Protein AF-A0A535UC16-F1 (afdb_monomer_lite)

Structure (mmCIF, N/CA/C/O backbone):
data_AF-A0A535UC16-F1
#
_entry.id   AF-A0A535UC16-F1
#
loop_
_atom_site.group_PDB
_atom_site.id
_atom_site.type_symbol
_atom_site.label_atom_id
_atom_site.label_alt_id
_atom_site.label_comp_id
_atom_site.label_asym_id
_atom_site.label_entity_id
_atom_site.label_seq_id
_atom_site.pdbx_PDB_ins_code
_atom_site.Cartn_x
_atom_site.Cartn_y
_atom_site.Cartn_z
_atom_site.occupancy
_atom_site.B_iso_or_equiv
_atom_site.auth_seq_id
_atom_site.auth_comp_id
_atom_site.auth_asym_id
_atom_site.auth_atom_id
_atom_site.pdbx_PDB_model_num
ATOM 1 N N . MET A 1 1 ? 42.784 19.720 14.469 1.00 46.09 1 MET A N 1
ATOM 2 C CA . MET A 1 1 ? 42.978 18.799 13.332 1.00 46.09 1 MET A CA 1
ATOM 3 C C . MET A 1 1 ? 42.316 19.474 12.155 1.00 46.09 1 MET A C 1
ATOM 5 O O . MET A 1 1 ? 41.098 19.498 12.090 1.00 46.09 1 MET A O 1
ATOM 9 N N . GLU A 1 2 ? 43.107 20.151 11.335 1.00 44.34 2 GLU A N 1
ATOM 10 C CA . GLU A 1 2 ? 42.625 20.918 10.185 1.00 44.34 2 GLU A CA 1
ATOM 11 C C . GLU A 1 2 ? 43.258 20.306 8.933 1.00 44.34 2 GLU A C 1
ATOM 13 O O . GLU A 1 2 ? 44.393 19.833 9.003 1.00 44.34 2 GLU A O 1
ATOM 18 N N . ASN A 1 3 ? 42.514 20.278 7.823 1.00 55.75 3 ASN A N 1
ATOM 19 C CA . ASN A 1 3 ? 42.896 19.678 6.533 1.00 55.75 3 ASN A CA 1
ATOM 20 C C . ASN A 1 3 ? 42.861 18.138 6.467 1.00 55.75 3 ASN A C 1
ATOM 22 O O . ASN A 1 3 ? 43.822 17.501 6.033 1.00 55.75 3 ASN A O 1
ATOM 26 N N . LEU A 1 4 ? 41.734 17.521 6.842 1.00 57.16 4 LEU A N 1
ATOM 27 C CA . LEU A 1 4 ? 41.477 16.127 6.469 1.00 57.16 4 LEU A CA 1
ATOM 28 C C . LEU A 1 4 ? 41.108 16.077 4.977 1.00 57.16 4 LEU A C 1
ATOM 30 O O . LEU A 1 4 ? 40.101 16.658 4.573 1.00 57.16 4 LEU A O 1
ATOM 34 N N . ALA A 1 5 ? 41.916 15.407 4.157 1.00 65.81 5 ALA A N 1
ATOM 35 C CA . ALA A 1 5 ? 41.575 15.163 2.760 1.00 65.81 5 ALA A CA 1
ATOM 36 C C . ALA A 1 5 ? 40.347 14.240 2.700 1.00 65.81 5 ALA A C 1
ATOM 38 O O . ALA A 1 5 ? 40.430 13.063 3.049 1.00 65.81 5 ALA A O 1
ATOM 39 N N . ILE A 1 6 ? 39.200 14.786 2.300 1.00 68.44 6 ILE A N 1
ATOM 40 C CA . ILE A 1 6 ? 37.982 14.014 2.046 1.00 68.44 6 ILE A CA 1
ATOM 41 C C . ILE A 1 6 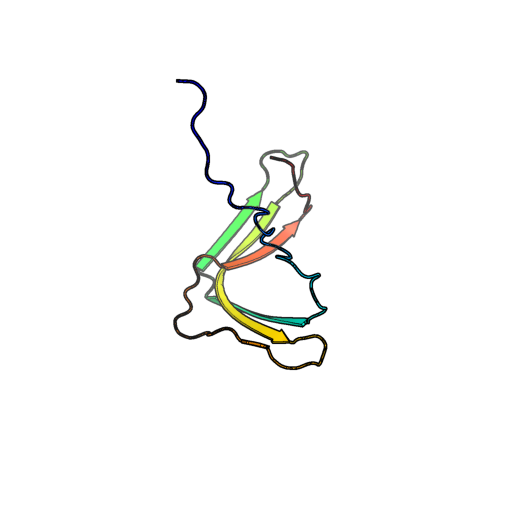? 38.046 13.517 0.602 1.00 68.44 6 ILE A C 1
ATOM 43 O O . ILE A 1 6 ? 38.299 14.297 -0.315 1.00 68.44 6 ILE A O 1
ATOM 47 N N . THR A 1 7 ? 37.830 12.217 0.403 1.00 71.31 7 THR A N 1
ATOM 48 C CA . THR A 1 7 ? 37.683 11.626 -0.930 1.00 71.31 7 THR A CA 1
ATOM 49 C C . THR A 1 7 ? 36.490 12.266 -1.636 1.00 71.31 7 THR A C 1
ATOM 51 O O . THR A 1 7 ? 35.369 12.203 -1.135 1.00 71.31 7 THR A O 1
ATOM 54 N N . ASP A 1 8 ? 36.733 12.891 -2.786 1.00 58.00 8 ASP A N 1
ATOM 55 C CA . ASP A 1 8 ? 35.677 13.415 -3.647 1.00 58.00 8 ASP A CA 1
ATOM 56 C C . ASP A 1 8 ? 34.931 12.240 -4.296 1.00 58.00 8 ASP A C 1
ATOM 58 O O . ASP A 1 8 ? 35.498 11.486 -5.088 1.00 58.00 8 ASP A O 1
ATOM 62 N N . TYR A 1 9 ? 33.665 12.058 -3.920 1.00 67.50 9 TYR A N 1
ATOM 63 C CA . TYR A 1 9 ? 32.786 11.028 -4.481 1.00 67.50 9 TYR A CA 1
ATOM 64 C C . TYR A 1 9 ? 32.071 11.498 -5.761 1.00 67.50 9 TYR A C 1
ATOM 66 O O . TYR A 1 9 ? 31.236 10.772 -6.302 1.00 67.50 9 TYR A O 1
ATOM 74 N N . GLY A 1 10 ? 32.389 12.696 -6.261 1.00 67.94 10 GLY A N 1
ATOM 75 C CA . GLY A 1 10 ? 31.727 13.310 -7.401 1.00 67.94 10 GLY A CA 1
ATOM 76 C C . GLY A 1 10 ? 30.268 13.669 -7.110 1.00 67.94 10 GLY A C 1
ATOM 77 O O . GLY A 1 10 ? 29.826 13.766 -5.963 1.00 67.94 10 GLY A O 1
ATOM 78 N N . ALA A 1 11 ? 29.489 13.877 -8.174 1.00 68.62 11 ALA A N 1
ATOM 79 C CA . ALA A 1 11 ? 28.057 14.114 -8.050 1.00 68.62 11 ALA A CA 1
ATOM 80 C C . ALA A 1 11 ? 27.356 12.830 -7.584 1.00 68.62 11 ALA A C 1
ATOM 82 O O . ALA A 1 11 ? 27.176 11.896 -8.367 1.00 68.62 11 ALA A O 1
ATOM 83 N N . ILE A 1 12 ? 26.941 12.798 -6.315 1.00 66.12 12 ILE A N 1
ATOM 84 C CA . ILE A 1 12 ? 26.089 11.732 -5.785 1.00 66.12 12 ILE A CA 1
ATOM 85 C C . ILE A 1 12 ? 24.751 11.809 -6.537 1.00 66.12 12 ILE A C 1
ATOM 87 O O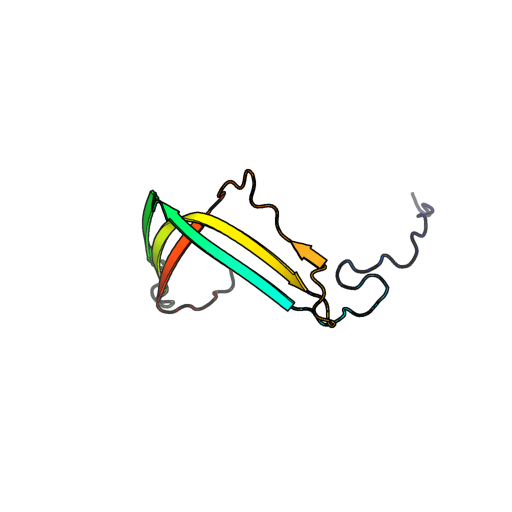 . ILE A 1 12 ? 24.058 12.827 -6.430 1.00 66.12 12 ILE A O 1
ATOM 91 N N . PRO A 1 13 ? 24.376 10.780 -7.318 1.00 61.59 13 PRO A N 1
ATOM 92 C CA . PRO A 1 13 ? 23.130 10.798 -8.066 1.00 61.59 13 PRO A CA 1
ATOM 93 C C . PRO A 1 13 ? 21.964 10.917 -7.088 1.00 61.59 13 PRO A C 1
ATOM 95 O O . PRO A 1 13 ? 21.926 10.215 -6.076 1.00 61.59 13 PRO A O 1
ATOM 98 N N . ASN A 1 14 ? 20.994 11.785 -7.377 1.00 60.97 14 ASN A N 1
ATOM 99 C CA . ASN A 1 14 ? 19.785 11.813 -6.563 1.00 60.97 14 ASN A CA 1
ATOM 100 C C . ASN A 1 14 ? 19.051 10.466 -6.748 1.00 60.97 14 ASN A C 1
ATOM 102 O O . ASN A 1 14 ? 18.979 9.945 -7.864 1.00 60.97 14 ASN A O 1
ATOM 106 N N . GLY A 1 15 ? 18.509 9.899 -5.669 1.00 58.62 15 GLY A N 1
ATOM 107 C CA . GLY A 1 15 ? 17.838 8.592 -5.712 1.00 58.62 15 GLY A CA 1
ATOM 108 C C . GLY A 1 15 ? 16.511 8.567 -6.484 1.00 58.62 15 GLY A C 1
ATOM 109 O O . GLY A 1 15 ? 15.975 7.493 -6.724 1.00 58.62 15 GLY A O 1
ATOM 110 N N . LEU A 1 16 ? 15.976 9.727 -6.879 1.00 60.41 16 LEU A N 1
ATOM 111 C CA . LEU A 1 16 ? 14.766 9.847 -7.696 1.00 60.41 16 LEU A CA 1
ATOM 112 C C . LEU A 1 16 ? 15.035 9.721 -9.207 1.00 60.41 16 LEU A C 1
ATOM 114 O O . LEU A 1 16 ? 14.219 9.138 -9.913 1.00 60.41 16 LEU A O 1
ATOM 118 N N . PHE A 1 17 ? 16.130 10.289 -9.720 1.00 63.12 17 PHE A N 1
ATOM 119 C CA . PHE A 1 17 ? 16.377 10.457 -11.163 1.00 63.12 17 PHE A CA 1
ATOM 120 C C . PHE A 1 17 ? 17.770 9.991 -11.608 1.00 63.12 17 PHE A C 1
ATOM 122 O O . PHE A 1 17 ? 18.061 9.982 -12.801 1.00 63.12 17 PHE A O 1
ATOM 129 N N . HIS A 1 18 ? 18.656 9.608 -10.685 1.00 67.00 18 HIS A N 1
ATOM 130 C CA . HIS A 1 18 ? 20.056 9.293 -10.979 1.00 67.00 18 HIS A CA 1
ATOM 131 C C . HIS A 1 18 ? 20.683 10.307 -11.967 1.00 67.00 18 HIS A C 1
ATOM 133 O O . HIS A 1 18 ? 20.865 11.471 -11.619 1.00 67.00 18 HIS A O 1
ATOM 139 N N . PHE A 1 19 ? 20.969 9.873 -13.204 1.00 71.81 19 PHE A N 1
ATOM 140 C CA . PHE A 1 19 ? 21.519 10.682 -14.300 1.00 71.81 19 PHE A CA 1
ATOM 141 C C . PHE A 1 19 ? 20.544 10.902 -15.474 1.00 71.81 19 PHE A C 1
ATOM 143 O O . PHE A 1 19 ? 20.954 11.439 -16.504 1.00 71.81 19 PHE A O 1
ATOM 150 N N . LYS A 1 20 ? 19.284 10.449 -15.392 1.00 75.50 20 LYS A N 1
ATOM 151 C CA . LYS A 1 20 ? 18.323 10.528 -16.506 1.00 75.50 20 LYS A CA 1
ATOM 152 C C . LYS A 1 20 ? 16.922 10.922 -16.027 1.00 75.50 20 LYS A C 1
ATOM 154 O O . LYS A 1 20 ? 16.465 10.404 -15.014 1.00 75.50 20 LYS A O 1
ATOM 159 N N . PRO A 1 21 ? 16.198 11.776 -16.773 1.00 81.25 21 PRO A N 1
ATOM 160 C CA . PRO A 1 21 ? 14.796 12.044 -16.480 1.00 81.25 21 PRO A CA 1
ATOM 161 C C . PRO A 1 21 ? 13.966 10.749 -16.438 1.00 81.25 21 PRO A C 1
ATOM 163 O O . PRO A 1 21 ? 14.235 9.832 -17.222 1.00 81.25 21 PRO A O 1
ATOM 166 N N . PRO A 1 22 ? 12.953 10.668 -15.561 1.00 78.50 22 PRO A N 1
ATOM 167 C CA . PRO A 1 22 ? 12.062 9.521 -15.510 1.00 78.50 22 PRO A CA 1
ATOM 168 C C . PRO A 1 22 ? 11.247 9.431 -16.803 1.00 78.50 22 PRO A C 1
ATOM 170 O O . PRO A 1 22 ? 10.849 10.442 -17.384 1.00 78.50 22 PRO A O 1
ATOM 173 N N . THR A 1 23 ? 10.972 8.209 -17.245 1.00 82.69 23 THR A N 1
ATOM 174 C CA . THR A 1 23 ? 10.056 7.941 -18.357 1.00 82.69 23 THR A CA 1
ATOM 175 C C . THR A 1 23 ? 8.647 7.705 -17.833 1.00 82.69 23 THR A C 1
ATOM 177 O O . THR A 1 23 ? 8.471 7.169 -16.738 1.00 82.69 23 THR A O 1
ATOM 180 N N . SER A 1 24 ? 7.630 8.048 -18.625 1.00 89.12 24 SER A N 1
ATOM 181 C CA . SER A 1 24 ? 6.249 7.684 -18.306 1.00 89.12 24 SER A CA 1
ATOM 182 C C . SER A 1 24 ? 6.101 6.167 -18.168 1.00 89.12 24 SER A C 1
ATOM 184 O O . SER A 1 24 ? 6.672 5.398 -18.940 1.00 89.12 24 SER A O 1
ATOM 186 N N . GLY A 1 25 ? 5.305 5.747 -17.194 1.00 92.19 25 GLY A N 1
ATOM 187 C CA . GLY A 1 25 ? 4.961 4.354 -16.956 1.00 92.19 25 GLY A CA 1
ATOM 188 C C . GLY A 1 25 ? 3.604 4.264 -16.276 1.00 92.19 25 GLY A C 1
ATOM 189 O O . GLY A 1 25 ? 3.063 5.267 -15.805 1.00 92.19 25 GLY A O 1
ATOM 190 N N . ARG A 1 26 ? 3.047 3.057 -16.238 1.00 95.31 26 ARG A N 1
ATOM 191 C CA . ARG A 1 26 ? 1.790 2.762 -15.548 1.00 95.31 26 ARG A CA 1
ATOM 192 C C . ARG A 1 26 ? 2.055 1.749 -14.452 1.00 95.31 26 ARG A C 1
ATOM 194 O O . ARG A 1 26 ? 2.765 0.777 -14.677 1.00 95.31 26 ARG A O 1
ATOM 201 N N . VAL A 1 27 ? 1.412 1.925 -13.308 1.00 96.25 27 VAL A N 1
ATOM 202 C CA . VAL A 1 27 ? 1.328 0.904 -12.265 1.00 96.25 27 VAL A CA 1
ATOM 203 C C . VAL A 1 27 ? -0.140 0.581 -12.011 1.00 96.25 27 VAL A C 1
ATOM 205 O O . VAL A 1 27 ? -0.995 1.459 -12.120 1.00 96.25 27 VAL A O 1
ATOM 208 N N . SER A 1 28 ? -0.438 -0.679 -11.717 1.00 96.94 28 SER A N 1
ATOM 209 C CA . SER A 1 28 ? -1.750 -1.110 -11.237 1.00 96.94 28 SER A CA 1
ATOM 210 C C . SER A 1 28 ? -1.557 -1.898 -9.963 1.00 96.94 28 SER A C 1
ATOM 212 O O . SER A 1 28 ? -0.656 -2.733 -9.893 1.00 96.94 28 SER A O 1
ATOM 214 N N . PHE A 1 29 ? -2.423 -1.636 -8.997 1.00 96.38 29 PHE A N 1
ATOM 215 C CA . PHE A 1 29 ? -2.482 -2.347 -7.732 1.00 96.38 29 PHE A CA 1
ATOM 216 C C . PHE A 1 29 ? -3.779 -3.139 -7.680 1.00 96.38 29 PHE A C 1
ATOM 218 O O . PHE A 1 29 ? -4.823 -2.633 -8.092 1.00 96.38 29 PHE A O 1
ATOM 225 N N . ASP A 1 30 ? -3.689 -4.352 -7.163 1.00 96.19 30 ASP A N 1
ATOM 226 C CA . ASP A 1 30 ? -4.830 -5.129 -6.708 1.00 96.19 30 ASP A CA 1
ATOM 227 C C . ASP A 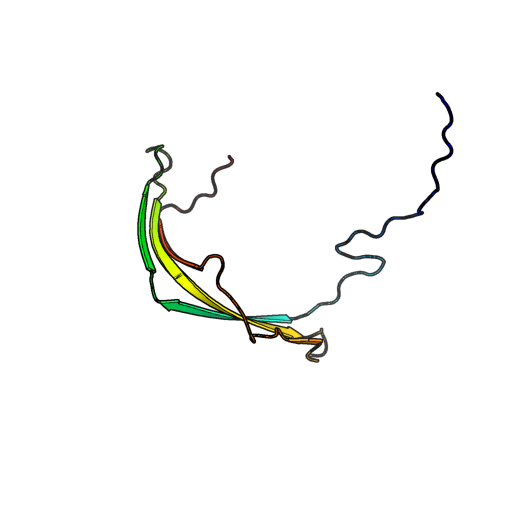1 30 ? -4.657 -5.341 -5.206 1.00 96.19 30 ASP A C 1
ATOM 229 O O . ASP A 1 30 ? -3.598 -5.790 -4.760 1.00 96.19 30 ASP A O 1
ATOM 233 N N . ILE A 1 31 ? -5.643 -4.911 -4.423 1.00 95.00 31 ILE A N 1
ATOM 234 C CA . ILE A 1 31 ? -5.571 -4.902 -2.964 1.00 95.00 31 ILE A CA 1
ATOM 235 C C . ILE A 1 31 ? -6.867 -5.478 -2.418 1.00 95.00 31 ILE A C 1
ATOM 237 O O . ILE A 1 31 ? -7.949 -4.926 -2.620 1.00 95.00 31 ILE A O 1
ATOM 241 N N . GLU A 1 32 ? -6.731 -6.558 -1.661 1.00 95.38 32 GLU A N 1
ATOM 242 C CA . GLU A 1 32 ? -7.825 -7.235 -0.990 1.00 95.38 32 GLU A CA 1
ATOM 243 C C . GLU A 1 32 ? -7.662 -7.117 0.524 1.00 95.38 32 GLU A C 1
ATOM 245 O O . GLU A 1 32 ? -6.611 -7.428 1.088 1.00 95.38 32 GLU A O 1
ATOM 250 N N . TRP A 1 33 ? -8.726 -6.704 1.208 1.00 96.69 33 TRP A N 1
ATOM 251 C CA . TRP A 1 33 ? -8.798 -6.707 2.667 1.00 96.69 33 TRP A CA 1
ATOM 252 C C . TRP A 1 33 ? -9.696 -7.850 3.122 1.00 96.69 33 TRP A C 1
ATOM 254 O O . TRP A 1 33 ? -10.798 -8.035 2.606 1.00 96.69 33 TRP A O 1
ATOM 264 N N . SER A 1 34 ? -9.248 -8.611 4.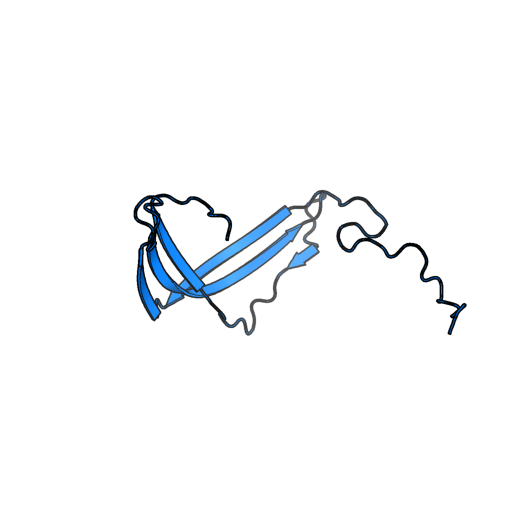115 1.00 95.12 34 SER A N 1
ATOM 265 C CA . SER A 1 34 ? -9.978 -9.783 4.602 1.00 95.12 34 SER A CA 1
ATOM 266 C C . SER A 1 34 ? -9.721 -10.028 6.087 1.00 95.12 34 SER A C 1
ATOM 268 O O . SER A 1 34 ? -8.828 -9.432 6.682 1.00 95.12 34 SER A O 1
ATOM 270 N N . GLY A 1 35 ? -10.538 -10.875 6.719 1.00 96.00 35 GLY A N 1
ATOM 271 C CA . GLY A 1 35 ? -10.314 -11.296 8.106 1.00 96.00 35 GLY A CA 1
ATOM 272 C C . GLY A 1 35 ? -10.279 -10.134 9.104 1.00 96.00 35 GLY A C 1
ATOM 273 O O . GLY A 1 35 ? -9.249 -9.887 9.727 1.00 96.00 35 GLY A O 1
ATOM 274 N N . VAL A 1 36 ? -11.393 -9.408 9.254 1.00 97.12 36 VAL A N 1
ATOM 275 C CA . VAL A 1 36 ? -11.513 -8.348 10.272 1.00 97.12 36 VAL A CA 1
ATOM 276 C C . VAL A 1 36 ? -11.159 -8.914 11.652 1.00 97.12 36 VAL A C 1
ATOM 278 O O . VAL A 1 36 ? -11.838 -9.817 12.137 1.00 97.12 36 VAL A O 1
ATOM 281 N N . SER A 1 37 ? -10.123 -8.364 12.286 1.00 97.00 37 SER A N 1
ATOM 282 C CA . SER A 1 37 ? -9.624 -8.800 13.595 1.00 97.00 37 SER A CA 1
ATOM 283 C C . SER A 1 37 ? -10.096 -7.903 14.738 1.00 97.00 37 SER A C 1
ATOM 285 O O . SER A 1 37 ? -10.263 -8.368 15.864 1.00 97.00 37 SER A O 1
ATOM 287 N N . SER A 1 38 ? -10.353 -6.623 14.466 1.00 97.31 38 SER A N 1
ATOM 288 C CA . SER A 1 38 ? -10.900 -5.688 15.450 1.00 97.31 38 SER A CA 1
ATOM 289 C C . SER A 1 38 ? -11.633 -4.525 14.789 1.00 97.31 38 SER A C 1
ATOM 291 O O . SER A 1 38 ? -11.483 -4.265 13.593 1.00 97.31 38 SER A O 1
ATOM 293 N N . ARG A 1 39 ? -12.453 -3.819 15.574 1.00 97.19 39 ARG A N 1
ATOM 294 C CA . ARG A 1 39 ? -13.115 -2.573 15.174 1.00 97.19 39 ARG A CA 1
ATOM 295 C C . ARG A 1 39 ? -12.925 -1.521 16.252 1.00 97.19 39 ARG A C 1
ATOM 297 O O . ARG A 1 39 ? -13.032 -1.829 17.436 1.00 97.19 39 ARG A O 1
ATOM 304 N N . GLN A 1 40 ? -12.684 -0.285 15.839 1.00 95.56 40 GLN A N 1
ATOM 305 C CA . GLN A 1 40 ? -12.470 0.842 16.737 1.00 95.56 40 GLN A CA 1
ATOM 306 C C . GLN A 1 40 ? -13.153 2.100 16.211 1.00 95.56 40 GLN A C 1
ATOM 308 O O . GLN A 1 40 ? -13.211 2.338 15.004 1.00 95.56 40 GLN A O 1
ATOM 313 N N . LYS A 1 41 ? -13.660 2.913 17.139 1.00 93.81 41 LYS A N 1
ATOM 314 C CA . LYS A 1 41 ? -14.105 4.273 16.848 1.00 93.81 41 LYS A CA 1
ATOM 315 C C . LYS A 1 41 ? -13.056 5.232 17.377 1.00 93.81 41 LYS A C 1
ATOM 317 O O . LYS A 1 41 ? -12.712 5.167 18.554 1.00 93.81 41 LYS A O 1
ATOM 322 N N . VAL A 1 42 ? -12.579 6.119 16.518 1.00 89.81 42 VAL A N 1
ATOM 323 C CA . VAL A 1 42 ? -11.615 7.157 16.880 1.00 89.81 42 VAL A CA 1
ATOM 324 C C . VAL A 1 42 ? -12.336 8.495 16.892 1.00 89.81 42 VAL A C 1
ATOM 326 O O . VAL A 1 42 ? -13.156 8.786 16.018 1.00 89.81 42 VAL A O 1
ATOM 329 N N . ARG A 1 43 ? -12.038 9.310 17.900 1.00 88.44 43 ARG A N 1
ATOM 330 C CA . ARG A 1 43 ? -12.442 10.712 17.980 1.00 88.44 43 ARG A CA 1
ATOM 331 C C . ARG A 1 43 ? -11.216 11.517 18.355 1.00 88.44 43 ARG A C 1
ATOM 333 O O . ARG A 1 43 ? -10.503 11.141 19.281 1.00 88.44 43 ARG A O 1
ATOM 340 N N . ASN A 1 44 ? -10.985 12.604 17.631 1.00 85.75 44 ASN A N 1
ATOM 341 C CA . ASN A 1 44 ? -9.974 13.562 18.032 1.00 85.75 44 ASN A CA 1
ATOM 342 C C . ASN A 1 44 ? -10.369 14.171 19.385 1.00 85.75 44 ASN A C 1
ATOM 344 O O . ASN A 1 44 ? -11.543 14.470 19.613 1.00 85.75 44 ASN A O 1
ATOM 348 N N . ALA A 1 45 ? -9.392 14.311 20.279 1.00 86.75 45 ALA A N 1
ATOM 349 C CA . ALA A 1 45 ? -9.599 14.912 21.588 1.00 86.75 45 ALA A CA 1
ATOM 350 C C . ALA A 1 45 ? -9.904 16.412 21.482 1.00 86.75 45 ALA A C 1
ATOM 352 O O . ALA A 1 45 ? -10.608 16.937 22.341 1.00 86.75 45 ALA A O 1
ATOM 353 N N . ASP A 1 46 ? -9.413 17.086 20.436 1.00 86.19 46 ASP A N 1
ATOM 354 C CA . ASP A 1 46 ? -9.767 18.472 20.149 1.00 86.19 46 ASP A CA 1
ATOM 355 C C . ASP A 1 46 ? -11.165 18.544 19.493 1.00 86.19 46 ASP A C 1
ATOM 357 O O . ASP A 1 46 ? -11.335 18.168 18.323 1.00 86.19 46 ASP A O 1
ATOM 361 N N . PRO A 1 47 ? -12.190 19.051 20.206 1.00 80.94 47 PRO A N 1
ATOM 362 C CA . PRO A 1 47 ? -13.548 19.126 19.682 1.00 80.94 47 PRO A CA 1
ATOM 363 C C . PRO A 1 47 ? -13.701 20.147 18.544 1.00 80.94 47 PRO A C 1
ATOM 365 O O . PRO A 1 47 ? -14.678 20.061 17.794 1.00 80.94 47 PRO A O 1
ATOM 368 N N . ALA A 1 48 ? -12.772 21.098 18.382 1.00 84.06 48 ALA A N 1
ATOM 369 C CA . ALA A 1 48 ? -12.809 22.067 17.288 1.00 84.06 48 ALA A CA 1
ATOM 370 C C . ALA A 1 48 ? -12.495 21.409 15.937 1.00 84.06 48 ALA A C 1
ATOM 372 O O . ALA A 1 48 ? -13.059 21.793 14.913 1.00 84.06 48 ALA A O 1
ATOM 373 N N . GLN A 1 49 ? -11.652 20.375 15.946 1.00 82.38 49 GLN A N 1
ATOM 374 C CA . GLN A 1 49 ? -11.205 19.665 14.747 1.00 82.38 49 GLN A CA 1
ATOM 375 C C . GLN A 1 49 ? -12.264 18.698 14.208 1.00 82.38 49 GLN A C 1
ATOM 377 O O . GLN A 1 49 ? -12.288 18.404 13.016 1.00 82.38 49 GLN A O 1
ATOM 382 N N . ARG A 1 50 ? -13.162 18.211 15.079 1.00 80.75 50 ARG A N 1
ATOM 383 C CA . ARG A 1 50 ? -14.294 17.321 14.745 1.00 80.75 50 ARG A CA 1
ATOM 384 C C . ARG A 1 50 ? -13.918 16.062 13.946 1.00 80.75 50 ARG A C 1
ATOM 386 O O . ARG A 1 50 ? -14.806 15.430 13.371 1.00 80.75 50 ARG A O 1
ATOM 393 N N . TYR A 1 51 ? -12.644 15.686 13.926 1.00 85.81 51 TYR A N 1
ATOM 394 C CA . TYR A 1 51 ? -12.157 14.505 13.225 1.00 85.81 51 TYR A CA 1
ATOM 395 C C . TYR A 1 51 ? -12.489 13.221 13.982 1.00 85.81 51 TYR A C 1
ATOM 397 O O . TYR A 1 51 ? -12.548 13.171 15.217 1.00 85.81 51 TYR A O 1
ATOM 405 N N . GLY A 1 52 ? -12.663 12.156 13.217 1.00 88.56 52 GLY A N 1
ATOM 406 C CA . GLY A 1 52 ? -12.667 10.797 13.713 1.00 88.56 52 GLY A CA 1
ATOM 407 C C . GLY A 1 52 ? -13.093 9.824 12.626 1.00 88.56 52 GLY A C 1
ATOM 408 O O . GLY A 1 52 ? -13.253 10.188 11.462 1.00 88.56 52 GLY A O 1
ATOM 409 N N . GLY A 1 53 ? -13.314 8.579 13.023 1.00 92.06 53 GLY A N 1
ATOM 410 C CA . GLY A 1 53 ? -13.744 7.551 12.092 1.00 92.06 53 GLY A CA 1
ATOM 411 C C . GLY A 1 53 ? -14.156 6.268 12.782 1.00 92.06 53 GLY A C 1
ATOM 412 O O . GLY A 1 53 ? -13.985 6.095 13.994 1.00 92.06 53 GLY A O 1
ATOM 413 N N . GLU A 1 54 ? -14.707 5.368 11.985 1.00 94.62 54 GLU A N 1
ATOM 414 C CA . GLU A 1 54 ? -14.916 3.976 12.356 1.00 94.62 54 GLU A CA 1
ATOM 415 C C . GLU A 1 54 ? -14.017 3.111 11.486 1.00 94.62 54 GLU A C 1
ATOM 417 O O . GLU A 1 54 ? -14.092 3.166 10.258 1.00 94.62 54 GLU A O 1
ATOM 422 N N . PHE A 1 55 ? -13.171 2.310 12.123 1.00 95.19 55 PHE A N 1
ATOM 423 C CA . PHE A 1 55 ? -12.139 1.548 11.442 1.00 95.19 55 PHE A CA 1
ATOM 424 C C . PHE A 1 55 ? -12.195 0.078 11.834 1.00 95.19 55 PHE A C 1
ATOM 426 O O . PHE A 1 55 ? -12.425 -0.261 12.996 1.00 95.19 55 PHE A O 1
ATOM 433 N N . ALA A 1 56 ? -11.957 -0.794 10.864 1.00 97.25 56 ALA A N 1
ATOM 434 C CA . ALA A 1 56 ? -11.785 -2.223 11.040 1.00 97.25 56 ALA A CA 1
ATOM 435 C C . ALA A 1 56 ? -10.344 -2.595 10.698 1.00 97.25 56 ALA A C 1
ATOM 437 O O . ALA A 1 56 ? -9.902 -2.347 9.578 1.00 97.25 56 ALA A O 1
ATOM 438 N N . THR A 1 57 ? -9.624 -3.187 11.646 1.00 97.75 57 THR A N 1
ATOM 439 C CA . THR A 1 57 ? -8.313 -3.783 11.376 1.00 97.75 57 THR A CA 1
ATOM 440 C C . THR A 1 57 ? -8.523 -5.118 10.671 1.00 97.75 57 THR A C 1
ATOM 442 O O . THR A 1 57 ? -9.393 -5.898 11.063 1.00 97.75 57 THR A O 1
ATOM 445 N N . THR A 1 58 ? -7.752 -5.376 9.623 1.00 97.62 58 THR A N 1
ATOM 446 C CA . THR A 1 58 ? -7.897 -6.525 8.726 1.00 97.62 58 THR A CA 1
ATOM 447 C C . THR A 1 58 ? -6.536 -7.139 8.411 1.00 97.62 58 THR A C 1
ATOM 449 O O . THR A 1 58 ? -5.491 -6.515 8.597 1.00 97.62 58 THR A O 1
ATOM 452 N N . GLY A 1 59 ? -6.556 -8.352 7.868 1.00 97.00 59 GLY A N 1
ATOM 453 C CA . GLY A 1 59 ? -5.522 -8.782 6.936 1.00 97.00 59 GLY A CA 1
ATOM 454 C C . GLY A 1 59 ? -5.605 -7.990 5.625 1.00 97.00 59 GLY A C 1
ATOM 455 O O . GLY A 1 59 ? -6.637 -7.395 5.297 1.00 97.00 59 GLY A O 1
ATOM 456 N N . THR A 1 60 ? -4.515 -7.994 4.869 1.00 95.56 60 THR A N 1
ATOM 457 C CA . THR A 1 60 ? -4.436 -7.409 3.529 1.00 95.56 60 THR A CA 1
ATOM 458 C C . THR A 1 60 ? -3.543 -8.274 2.659 1.00 95.56 60 THR A C 1
ATOM 460 O O . THR A 1 60 ? -2.438 -8.633 3.075 1.00 95.56 60 THR A O 1
ATOM 463 N N . HIS A 1 61 ? -4.020 -8.558 1.455 1.00 95.12 61 HIS A N 1
ATOM 464 C CA . HIS A 1 61 ? -3.226 -9.112 0.376 1.00 95.12 61 HIS A CA 1
ATOM 465 C C . HIS A 1 61 ? -3.103 -8.064 -0.731 1.00 95.12 61 HIS A C 1
ATOM 467 O O . HIS A 1 61 ? -4.088 -7.410 -1.065 1.00 95.12 61 HIS A O 1
ATOM 473 N N . ALA A 1 62 ? -1.903 -7.853 -1.261 1.00 94.38 62 ALA A N 1
ATOM 474 C CA . ALA A 1 62 ? -1.664 -6.839 -2.279 1.00 94.38 62 ALA A CA 1
ATOM 475 C C . ALA A 1 62 ? -0.699 -7.344 -3.345 1.00 94.38 62 ALA A C 1
ATOM 477 O O . ALA A 1 62 ? 0.409 -7.785 -3.029 1.00 94.38 62 ALA A O 1
ATOM 478 N N . THR A 1 63 ? -1.094 -7.188 -4.602 1.00 95.69 63 THR A N 1
ATOM 479 C CA . THR A 1 63 ? -0.233 -7.410 -5.762 1.00 95.69 63 THR A CA 1
ATOM 480 C C . THR A 1 63 ? -0.159 -6.147 -6.608 1.00 95.69 63 THR A C 1
ATOM 482 O O . THR A 1 63 ? -1.018 -5.264 -6.540 1.00 95.69 63 THR A O 1
ATOM 485 N N . TRP A 1 64 ? 0.909 -6.010 -7.388 1.00 96.00 64 TRP A N 1
ATOM 486 C CA . TRP A 1 64 ? 1.066 -4.888 -8.299 1.00 96.00 64 TRP A CA 1
ATOM 487 C C . TRP A 1 64 ? 1.850 -5.272 -9.546 1.00 96.00 64 TRP A C 1
ATOM 489 O O . TRP A 1 64 ? 2.694 -6.170 -9.544 1.00 96.00 64 TRP A O 1
ATOM 499 N N . LYS A 1 65 ? 1.562 -4.556 -10.629 1.00 97.56 65 LYS A N 1
ATOM 500 C CA . LYS A 1 65 ? 2.232 -4.706 -11.922 1.00 97.56 65 LYS A CA 1
ATOM 501 C C . LYS A 1 65 ? 2.616 -3.343 -12.471 1.00 97.56 65 LYS A C 1
ATOM 503 O O . LYS A 1 65 ? 1.860 -2.381 -12.321 1.00 97.56 65 LYS A O 1
ATOM 508 N N . GLY A 1 66 ? 3.787 -3.266 -13.095 1.00 96.56 66 GLY A N 1
ATOM 509 C CA . GLY A 1 66 ? 4.350 -2.050 -13.671 1.00 96.56 66 GLY A CA 1
ATOM 510 C C . GLY A 1 66 ? 4.659 -2.220 -15.153 1.00 96.56 66 GLY A C 1
ATOM 511 O O . GLY A 1 66 ? 5.309 -3.188 -15.546 1.00 96.56 66 GLY A O 1
ATOM 512 N N . TRP A 1 67 ? 4.228 -1.257 -15.963 1.00 97.19 67 TRP A N 1
ATOM 513 C CA . TRP A 1 67 ? 4.479 -1.202 -17.399 1.00 97.19 67 TRP A CA 1
ATOM 514 C C . TRP A 1 67 ? 5.246 0.064 -17.769 1.00 97.19 67 TRP A C 1
ATOM 516 O O . TRP A 1 67 ? 5.019 1.127 -17.183 1.00 97.19 67 TRP A O 1
ATOM 526 N N . ASP A 1 68 ? 6.119 -0.040 -18.765 1.00 94.12 68 ASP A N 1
ATOM 527 C CA . ASP A 1 68 ? 6.790 1.120 -19.345 1.00 94.12 68 ASP A CA 1
ATOM 528 C C . ASP A 1 68 ? 5.879 1.898 -20.316 1.00 94.12 68 ASP A C 1
ATOM 530 O O . ASP A 1 68 ? 4.721 1.546 -20.558 1.00 94.12 68 ASP A O 1
ATOM 534 N N . SER A 1 69 ? 6.416 2.972 -20.899 1.00 93.69 69 SER A N 1
ATOM 535 C CA . SER A 1 69 ? 5.707 3.804 -21.882 1.00 93.69 69 SER A CA 1
ATOM 536 C C . SER A 1 69 ? 5.277 3.074 -23.164 1.00 93.69 69 SER A C 1
ATOM 538 O O . SER A 1 69 ? 4.398 3.567 -23.865 1.00 93.69 69 SER A O 1
ATOM 540 N N . THR A 1 70 ? 5.869 1.916 -23.476 1.00 94.44 70 THR A N 1
ATOM 541 C CA . THR A 1 70 ? 5.507 1.081 -24.634 1.00 94.44 70 THR A CA 1
ATOM 542 C C . THR A 1 70 ? 4.406 0.072 -24.302 1.00 94.44 70 THR A C 1
ATOM 544 O O . THR A 1 70 ? 3.846 -0.554 -25.200 1.00 94.44 70 THR A O 1
ATOM 547 N N . GLY A 1 71 ? 4.071 -0.070 -23.015 1.00 93.75 71 GLY A N 1
ATOM 548 C CA . GLY A 1 71 ? 3.148 -1.078 -22.511 1.00 93.75 71 GLY A CA 1
ATOM 549 C C . GLY A 1 71 ? 3.816 -2.419 -22.204 1.00 93.75 71 GLY A C 1
ATOM 550 O O . GLY A 1 71 ? 3.107 -3.379 -21.900 1.00 93.75 71 GLY A O 1
ATOM 551 N N . ALA A 1 72 ? 5.148 -2.510 -22.248 1.00 96.06 72 ALA A N 1
ATOM 552 C CA . ALA A 1 72 ? 5.861 -3.712 -21.836 1.00 96.06 72 ALA A CA 1
ATOM 553 C C . ALA A 1 72 ? 5.804 -3.853 -20.310 1.00 96.06 72 ALA A C 1
ATOM 555 O O . ALA A 1 72 ? 6.064 -2.895 -19.581 1.00 96.06 72 ALA A O 1
ATOM 556 N N . LEU A 1 73 ? 5.452 -5.046 -19.821 1.00 94.25 73 LEU A N 1
ATOM 557 C CA . LEU A 1 73 ? 5.500 -5.363 -18.393 1.00 94.25 73 LEU A CA 1
ATOM 558 C C . LEU A 1 73 ? 6.968 -5.431 -17.957 1.00 94.25 73 LEU A C 1
ATOM 560 O O . LEU A 1 73 ? 7.728 -6.245 -18.474 1.00 94.25 73 LEU A O 1
ATOM 564 N N . ILE A 1 74 ? 7.348 -4.581 -17.008 1.00 94.62 74 ILE A N 1
ATOM 565 C CA . ILE A 1 74 ? 8.727 -4.460 -16.512 1.00 94.62 74 ILE A CA 1
ATOM 566 C C . ILE A 1 74 ? 8.862 -4.854 -15.040 1.00 94.62 74 ILE A C 1
ATOM 568 O O . ILE A 1 74 ? 9.957 -5.187 -14.596 1.00 94.62 74 ILE A O 1
ATOM 572 N N . PHE A 1 75 ? 7.756 -4.851 -14.293 1.00 93.75 75 PHE A N 1
ATOM 573 C CA . PHE A 1 75 ? 7.727 -5.258 -12.894 1.00 93.75 75 PHE A CA 1
ATOM 574 C C . PHE A 1 75 ? 6.449 -6.025 -12.570 1.00 93.75 75 PHE A C 1
ATOM 576 O O . PHE A 1 75 ? 5.357 -5.644 -12.995 1.00 93.75 75 PHE A O 1
ATOM 583 N N . GLU A 1 76 ? 6.589 -7.062 -11.756 1.00 94.88 76 GLU A N 1
ATOM 584 C CA . GLU A 1 76 ? 5.489 -7.828 -11.184 1.00 94.88 76 GLU A CA 1
ATOM 585 C C . GLU A 1 76 ? 5.849 -8.174 -9.740 1.00 94.88 76 GLU A C 1
ATOM 587 O O . GLU A 1 76 ? 6.969 -8.600 -9.448 1.00 94.88 76 GLU A O 1
ATOM 592 N N . SER A 1 77 ? 4.918 -7.936 -8.822 1.00 92.12 77 SER A N 1
ATOM 593 C CA . SER A 1 77 ? 5.080 -8.337 -7.431 1.00 92.12 77 SER A CA 1
ATOM 594 C C . SER A 1 77 ? 5.063 -9.856 -7.292 1.00 92.12 77 SER A C 1
ATOM 596 O O . SER A 1 77 ? 4.221 -10.513 -7.897 1.00 92.12 77 SER A O 1
ATOM 598 N N . SER A 1 78 ? 5.898 -10.393 -6.405 1.00 88.69 78 SER A N 1
ATOM 599 C CA . SER A 1 78 ? 5.706 -11.744 -5.871 1.00 88.69 78 SER A CA 1
ATOM 600 C C . SER A 1 78 ? 4.720 -11.687 -4.706 1.00 88.69 78 SER A C 1
ATOM 602 O O . SER A 1 78 ? 4.932 -10.933 -3.758 1.00 88.69 78 SER A O 1
ATOM 604 N N . ASP A 1 79 ? 3.668 -12.493 -4.765 1.00 84.81 79 ASP A N 1
ATOM 605 C CA . ASP A 1 79 ? 2.635 -12.626 -3.731 1.00 84.81 79 ASP A CA 1
ATOM 606 C C . ASP A 1 79 ? 2.950 -13.732 -2.702 1.00 84.81 79 ASP A C 1
ATOM 608 O O . ASP A 1 79 ? 2.441 -13.727 -1.576 1.00 84.81 79 ASP A O 1
ATOM 612 N N . ALA A 1 80 ? 3.836 -14.663 -3.066 1.00 88.38 80 ALA A N 1
ATOM 613 C CA . ALA A 1 80 ? 4.229 -15.789 -2.234 1.00 88.38 80 ALA A CA 1
ATOM 614 C C . ALA A 1 80 ? 4.838 -15.346 -0.892 1.00 88.38 80 ALA A C 1
ATOM 616 O O . ALA A 1 80 ? 5.833 -14.622 -0.840 1.00 88.38 80 ALA A O 1
ATOM 617 N N . GLY A 1 81 ? 4.257 -15.838 0.206 1.00 88.44 81 GLY A N 1
ATOM 618 C CA . GLY A 1 81 ? 4.745 -15.582 1.564 1.00 88.44 81 GLY A CA 1
ATOM 619 C C . GL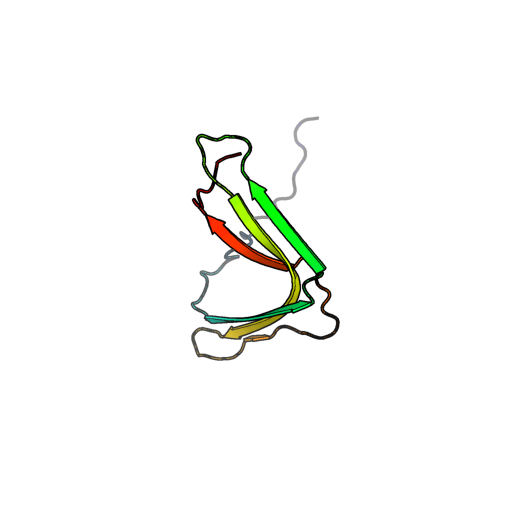Y A 1 81 ? 4.420 -14.190 2.107 1.00 88.44 81 GLY A C 1
ATOM 620 O O . GLY A 1 81 ? 4.988 -13.799 3.125 1.00 88.44 81 GLY A O 1
ATOM 621 N N . GLN A 1 82 ? 3.521 -13.438 1.462 1.00 92.25 82 GLN A N 1
ATOM 622 C CA . GLN A 1 82 ? 3.120 -12.127 1.956 1.00 92.25 82 GLN A CA 1
ATOM 623 C C . GLN A 1 82 ? 2.450 -12.235 3.334 1.00 92.25 82 GLN A C 1
ATOM 625 O O . GLN A 1 82 ? 1.477 -12.962 3.528 1.00 92.25 82 GLN A O 1
ATOM 630 N N . THR A 1 83 ? 2.960 -11.461 4.291 1.00 92.12 83 THR A N 1
ATOM 631 C CA . THR A 1 83 ? 2.377 -11.311 5.626 1.00 92.12 83 THR A CA 1
ATOM 632 C C . THR A 1 83 ? 1.884 -9.886 5.818 1.00 92.12 83 THR A C 1
ATOM 634 O O . THR A 1 83 ? 2.615 -8.932 5.547 1.00 92.12 83 THR A O 1
ATOM 637 N N . THR A 1 84 ? 0.674 -9.721 6.340 1.00 91.62 84 THR A N 1
ATOM 638 C CA . THR A 1 84 ? 0.153 -8.397 6.685 1.00 91.62 84 THR A CA 1
ATOM 639 C C . THR A 1 84 ? 0.802 -7.892 7.974 1.00 91.62 84 THR A C 1
ATOM 641 O O . THR A 1 84 ? 0.590 -8.471 9.036 1.00 91.62 84 THR A O 1
ATOM 644 N N . LEU A 1 85 ? 1.555 -6.790 7.901 1.00 92.75 85 LEU A N 1
ATOM 645 C CA . LEU A 1 85 ? 2.013 -6.070 9.100 1.00 92.75 85 LEU A CA 1
ATOM 646 C C . LEU A 1 85 ? 0.882 -5.232 9.707 1.00 92.75 85 LEU A C 1
ATOM 648 O O . LEU A 1 85 ? 0.716 -5.185 10.922 1.00 92.75 85 LEU A O 1
ATOM 652 N N . TYR A 1 86 ? 0.097 -4.582 8.846 1.00 93.69 86 TYR A N 1
ATOM 653 C CA . TYR A 1 86 ? -1.082 -3.816 9.221 1.00 93.69 86 TYR A CA 1
ATOM 654 C C . TYR A 1 86 ? -2.015 -3.660 8.017 1.00 93.69 86 TYR A C 1
ATOM 656 O O . TYR A 1 86 ? -1.556 -3.376 6.911 1.00 93.69 86 TYR A O 1
ATOM 664 N N . GLY A 1 87 ? -3.314 -3.828 8.242 1.00 94.88 87 GLY A N 1
ATOM 665 C CA . GLY A 1 87 ? -4.372 -3.586 7.268 1.00 94.88 87 GLY A CA 1
ATOM 666 C C . GLY A 1 87 ? -5.551 -2.926 7.969 1.00 94.88 87 GLY A C 1
ATOM 667 O O . GLY A 1 87 ? -5.902 -3.305 9.088 1.00 94.88 87 GLY A O 1
ATOM 668 N N . GLN A 1 88 ? -6.141 -1.904 7.352 1.00 95.50 88 GLN A N 1
ATOM 669 C CA . GLN A 1 88 ? -7.299 -1.221 7.912 1.00 95.50 88 GLN A CA 1
ATOM 670 C C . GLN A 1 88 ? -8.212 -0.698 6.808 1.00 95.50 88 GLN A C 1
ATOM 672 O O . GLN A 1 88 ? -7.749 -0.126 5.825 1.00 95.50 88 GLN A O 1
ATOM 677 N N . VAL A 1 89 ? -9.516 -0.864 7.014 1.00 94.94 89 VAL A N 1
ATOM 678 C CA . VAL A 1 89 ? -10.567 -0.241 6.205 1.00 94.94 89 VAL A CA 1
ATOM 679 C C . VAL A 1 89 ? -11.455 0.555 7.142 1.00 94.94 89 VAL A C 1
ATOM 681 O O . VAL A 1 89 ? -11.828 0.069 8.211 1.00 94.94 89 VAL A O 1
ATOM 684 N N . GLY A 1 90 ? -11.808 1.777 6.770 1.00 93.19 90 GLY A N 1
ATOM 685 C CA . GLY A 1 90 ? -12.647 2.607 7.618 1.00 93.19 90 GLY A CA 1
ATOM 686 C C . GLY A 1 90 ? -13.344 3.720 6.870 1.00 93.19 90 GLY A C 1
ATOM 687 O O . GLY A 1 90 ? -13.053 3.999 5.709 1.00 93.19 90 GLY A O 1
ATOM 688 N N . HIS A 1 91 ? -14.280 4.339 7.575 1.00 91.12 91 HIS A N 1
ATOM 689 C CA . HIS A 1 91 ? -14.955 5.546 7.140 1.00 91.12 91 HIS A CA 1
ATOM 690 C C . HIS A 1 91 ? -14.557 6.678 8.083 1.00 91.12 91 HIS A C 1
ATOM 692 O O . HIS A 1 91 ? -14.852 6.639 9.281 1.00 91.12 91 HIS A O 1
ATOM 698 N N . GLU A 1 92 ? -13.869 7.670 7.531 1.00 89.00 92 GLU A N 1
ATOM 699 C CA . GLU A 1 92 ? -13.511 8.897 8.233 1.00 89.00 92 GLU A CA 1
ATOM 700 C C . GLU A 1 92 ? -14.618 9.945 8.101 1.00 89.00 92 GLU A C 1
ATOM 702 O O . GLU A 1 92 ? -15.354 9.979 7.117 1.00 89.00 92 GLU A O 1
ATOM 707 N N . PHE A 1 93 ? -14.705 10.851 9.069 1.00 84.69 93 PHE A N 1
ATOM 708 C CA . PHE A 1 93 ? -15.515 12.062 8.976 1.00 84.69 93 PHE A CA 1
ATOM 709 C C . PHE A 1 93 ? -14.660 13.282 9.331 1.00 84.69 93 PHE A C 1
ATOM 711 O O . PHE A 1 93 ? -13.861 13.250 10.267 1.00 84.69 93 PHE A O 1
ATOM 718 N N . ASN A 1 94 ? -14.855 14.373 8.581 1.00 74.19 94 ASN A N 1
ATOM 719 C CA . ASN A 1 94 ? -14.065 15.609 8.676 1.00 74.19 94 ASN A CA 1
ATOM 720 C C . ASN A 1 94 ? -12.554 15.376 8.482 1.00 74.19 94 ASN A C 1
ATOM 722 O O . ASN A 1 94 ? -11.751 15.855 9.280 1.00 74.19 94 ASN A O 1
ATOM 726 N N . GLY A 1 95 ? -12.184 14.620 7.438 1.00 60.22 95 GLY A N 1
ATOM 727 C CA . GLY A 1 95 ? -10.800 14.309 7.059 1.00 60.22 95 GLY A CA 1
ATOM 728 C C . GLY A 1 95 ? -9.987 15.557 6.709 1.00 60.22 95 GLY A C 1
ATOM 729 O O . GLY A 1 95 ? -9.859 15.925 5.545 1.00 60.22 95 GLY A O 1
ATOM 730 N N . ALA A 1 96 ? -9.461 16.224 7.732 1.00 60.50 96 ALA A N 1
ATOM 731 C CA . ALA A 1 96 ? -8.442 17.252 7.617 1.00 60.50 96 ALA A CA 1
ATOM 732 C C . ALA A 1 96 ? -7.105 16.654 8.071 1.00 60.50 96 ALA A C 1
ATOM 734 O O . ALA A 1 96 ? -7.020 16.032 9.127 1.00 60.50 96 ALA A O 1
ATOM 735 N N . PHE A 1 97 ? -6.059 16.836 7.266 1.00 58.16 97 PHE A N 1
ATOM 736 C CA . PHE A 1 97 ? -4.694 16.522 7.678 1.00 58.16 97 PHE A CA 1
ATOM 737 C C . PHE A 1 97 ? -4.225 17.630 8.624 1.00 58.16 97 PHE A C 1
ATOM 739 O O . PHE A 1 97 ? -4.040 18.771 8.201 1.00 58.16 97 PHE A O 1
ATOM 746 N N . PHE A 1 98 ? -4.084 17.315 9.910 1.00 58.66 98 PHE A N 1
ATOM 747 C CA . PHE A 1 98 ? -3.607 18.273 10.905 1.00 58.66 98 PHE A CA 1
ATOM 748 C C . PHE A 1 98 ? -2.071 18.267 10.928 1.00 58.66 98 PHE A C 1
ATOM 750 O O . PHE A 1 98 ? -1.484 17.183 10.972 1.00 58.66 98 PHE A O 1
ATOM 757 N N . PRO A 1 99 ? -1.399 19.432 10.884 1.00 55.22 99 PRO A N 1
ATOM 758 C CA . PRO A 1 99 ? 0.032 19.490 11.152 1.00 55.22 99 PRO A CA 1
ATOM 759 C C . PRO A 1 99 ? 0.278 19.076 12.610 1.00 55.22 99 PRO A C 1
ATOM 761 O O . PRO A 1 99 ? -0.403 19.567 13.512 1.00 55.22 99 PRO A O 1
ATOM 764 N N . GLY A 1 100 ? 1.191 18.120 12.800 1.00 44.97 100 GLY A N 1
ATOM 765 C CA . GLY A 1 100 ? 1.645 17.661 14.117 1.00 44.97 100 GLY A CA 1
ATOM 766 C C . GLY A 1 100 ? 2.613 18.620 14.791 1.00 44.97 100 GLY A C 1
ATOM 767 O O . GLY A 1 100 ? 3.125 19.535 14.105 1.00 44.97 100 GLY A O 1
#

Radius of gyration: 22.33 Å; chains: 1; bounding box: 58×38×46 Å

pLDDT: mean 84.06, std 14.78, range [44.34, 97.75]

Sequence (100 aa):
MENLAITDYGAIPNGLFHFKPPTSGRVSFDIEWSGVSSRQKVRNADPAQRYGGEFATTGTHATWKGWDSTGALIFESSDAGQTTLYGQVGHEFNGAFFPG

Secondary structure (DSSP, 8-state):
----------SPPBTTTBTSPPPPEEEEEEEEEEEEEEEEEEE-S-T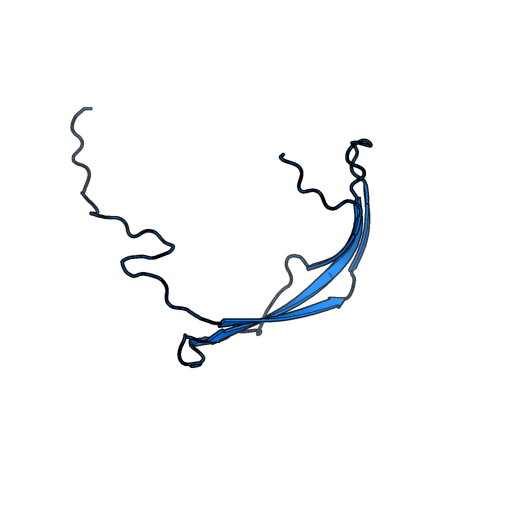TT--EEEEEEEEEEEEEEEEETT--EEEE---TT---S--EEEEEES------

Foldseek 3Di:
DPDDDDDPPDDDADPVARPHDDADKDKDKDKDWADFPDKDWDADPPVVLRKIWIKTKTWMQMWMWMAGPVRDTDDTDDRPPDGGPTDMDIDIDSDDDDDD